Protein AF-A0A815CCL5-F1 (afdb_monomer_lite)

Radius of gyration: 24.84 Å; chains: 1; bounding box: 54×63×56 Å

InterPro domains:
  IPR059466 Domain of unknown function DUF8422 [PF28514] (3-70)

Foldseek 3Di:
DDDPDDPVVVVVVVCLVPDPQWDWDADPDDGDIDIDGPVVVVVVVVVVVVPPPPPPDDPVRVVVVVVVVVCCVVVPPDPPDDPLVPDQLLSVLQVVQVVVWVVLVCQAPDPDPPDDPQSHPDDSCCCLLCHDQSNFDQDPVRDTDGNDDGDPVSSVVSCVVSVPDHPPPPPPPPDPDD

Organism: NCBI:txid392033

Sequence (178 aa):
MIRNISDEEFHAINTLKNNKEIIISRADKGNAIIIMDRKNYMEKIQQILQLKQPKGIKREELVKLIRKAAKLIMNGFSIPVNSIENLAPDGQLFIEMCKRDKKFCELVTARAPGTDFGCYHFWVEELIHERGPWREQVSTHGIRKTRCSYNLTLMRELRDKYGIRHYEISVNQSKISG

Secondary structure (DSSP, 8-state):
---SS-HHHHHHHHHHHH-TTEEEEE-SSSS-EEEEEHHHHHHHHHHHHHS---SSS-HHHHHHHHHHHHHHHHT-PPPSS-TTTTS-HHHHHHHHHHHH-HHHHHHHH---TTS-GGGTS--HHHHHTT-GGGSEEE-TTS-EEESS-S-HHHHHHHHHHTT---------------

Structure (mmCIF, N/CA/C/O backbone):
data_AF-A0A815CCL5-F1
#
_entry.id   AF-A0A815CCL5-F1
#
loop_
_atom_site.group_PDB
_atom_site.id
_atom_site.type_symbol
_atom_site.label_atom_id
_atom_site.label_alt_id
_atom_site.label_comp_id
_atom_site.label_asym_id
_atom_site.label_entity_id
_atom_site.label_seq_id
_atom_site.pdbx_PDB_ins_code
_atom_site.Cartn_x
_atom_site.Cartn_y
_atom_site.Cartn_z
_atom_site.occupancy
_atom_site.B_iso_or_equiv
_atom_site.auth_seq_id
_atom_site.auth_comp_id
_atom_site.auth_asym_id
_atom_site.auth_atom_id
_atom_site.pdbx_PDB_model_num
ATOM 1 N N . MET A 1 1 ? -3.623 40.131 -3.812 1.00 46.38 1 MET A N 1
ATOM 2 C CA . MET A 1 1 ? -3.798 38.850 -3.092 1.00 46.38 1 MET A CA 1
ATOM 3 C C . MET A 1 1 ? -4.484 37.897 -4.059 1.00 46.38 1 MET A C 1
ATOM 5 O O . MET A 1 1 ? -5.607 38.182 -4.451 1.00 46.38 1 MET A O 1
ATOM 9 N N . ILE A 1 2 ? -3.786 36.871 -4.548 1.00 45.12 2 ILE A N 1
ATOM 10 C CA . ILE A 1 2 ? -4.338 35.925 -5.531 1.00 45.12 2 ILE A CA 1
ATOM 11 C C . ILE A 1 2 ? -5.339 35.030 -4.792 1.00 45.12 2 ILE A C 1
ATOM 13 O O . ILE A 1 2 ? -4.964 34.353 -3.835 1.00 45.12 2 ILE A O 1
ATOM 17 N N . ARG A 1 3 ? -6.616 35.077 -5.180 1.00 61.81 3 ARG A N 1
ATOM 18 C CA . ARG A 1 3 ? -7.636 34.155 -4.671 1.00 61.81 3 ARG A CA 1
ATOM 19 C C . ARG A 1 3 ? -7.596 32.904 -5.547 1.00 61.81 3 ARG A C 1
ATOM 21 O O . ARG A 1 3 ? -7.924 32.973 -6.720 1.00 61.81 3 ARG A O 1
ATOM 28 N N . ASN A 1 4 ? -7.175 31.778 -4.973 1.00 77.19 4 ASN A N 1
ATOM 29 C CA . ASN A 1 4 ? -7.143 30.470 -5.648 1.00 77.19 4 ASN A CA 1
ATOM 30 C C . ASN A 1 4 ? -8.517 29.770 -5.666 1.00 77.19 4 ASN A C 1
ATOM 32 O O . ASN A 1 4 ? -8.582 28.563 -5.868 1.00 77.19 4 ASN A O 1
ATOM 36 N N . ILE A 1 5 ? -9.590 30.507 -5.380 1.00 84.81 5 ILE A N 1
ATOM 37 C CA . ILE A 1 5 ? -10.969 30.022 -5.336 1.00 84.81 5 ILE A CA 1
ATOM 38 C C . ILE A 1 5 ? -11.860 31.071 -5.991 1.00 84.81 5 ILE A C 1
ATOM 40 O O . ILE A 1 5 ? -11.618 32.274 -5.833 1.00 84.81 5 ILE A O 1
ATOM 44 N N . SER A 1 6 ? -12.861 30.609 -6.729 1.00 89.38 6 SER A N 1
ATOM 45 C CA . SER A 1 6 ? -13.890 31.461 -7.321 1.00 89.38 6 SER A CA 1
ATOM 46 C C . SER A 1 6 ? -14.761 32.115 -6.243 1.00 89.38 6 SER A C 1
ATOM 48 O O . SER A 1 6 ? -14.794 31.679 -5.087 1.00 89.38 6 SER A O 1
ATOM 50 N N . ASP A 1 7 ? -15.492 33.167 -6.611 1.00 87.38 7 ASP A N 1
ATOM 51 C CA . ASP A 1 7 ? -16.410 33.839 -5.685 1.00 87.38 7 ASP A CA 1
ATOM 52 C C . ASP A 1 7 ? -17.574 32.924 -5.262 1.00 87.38 7 ASP A C 1
ATOM 54 O O . ASP A 1 7 ? -18.016 32.980 -4.114 1.00 87.38 7 ASP A O 1
ATOM 58 N N . GLU A 1 8 ? -18.014 32.023 -6.146 1.00 90.62 8 GLU A N 1
ATOM 59 C CA . GLU A 1 8 ? -19.019 30.996 -5.844 1.00 90.62 8 GLU A CA 1
ATOM 60 C C . GLU A 1 8 ? -18.508 29.999 -4.799 1.00 90.62 8 GLU A C 1
ATOM 62 O O . GLU A 1 8 ? -19.184 29.742 -3.802 1.00 90.62 8 GLU A O 1
ATOM 67 N N . GLU A 1 9 ? -17.285 29.486 -4.966 1.00 88.12 9 GLU A N 1
ATOM 68 C CA . GLU A 1 9 ? -16.652 28.597 -3.986 1.00 88.12 9 GLU A CA 1
ATOM 69 C C . GLU A 1 9 ? -16.408 29.311 -2.656 1.00 88.12 9 GLU A C 1
ATOM 71 O O . GLU A 1 9 ? -16.640 28.741 -1.588 1.00 88.12 9 GLU A O 1
ATOM 76 N N . PHE A 1 10 ? -15.977 30.574 -2.697 1.00 88.06 10 PHE A N 1
ATOM 77 C CA . PHE A 1 10 ? -15.808 31.384 -1.496 1.00 88.06 10 PHE A CA 1
ATOM 78 C C . PHE A 1 10 ? -17.135 31.556 -0.754 1.00 88.06 10 PHE A C 1
ATOM 80 O O . PHE A 1 10 ? -17.188 31.355 0.465 1.00 88.06 10 PHE A O 1
ATOM 87 N N . HIS A 1 11 ? -18.212 31.871 -1.476 1.00 91.75 11 HIS A N 1
ATOM 88 C CA . HIS A 1 11 ? -19.540 31.984 -0.892 1.00 91.75 11 HIS A CA 1
ATOM 89 C C . HIS A 1 11 ? -20.007 30.642 -0.322 1.00 91.75 11 HIS A C 1
ATOM 91 O O . HIS A 1 11 ? -20.473 30.608 0.819 1.00 91.75 11 HIS A O 1
ATOM 97 N N . ALA A 1 12 ? -19.838 29.538 -1.050 1.00 89.25 12 ALA A N 1
ATOM 98 C CA . ALA A 1 12 ? -20.213 28.203 -0.590 1.00 89.25 12 ALA A CA 1
ATOM 99 C C . ALA A 1 12 ? -19.456 27.804 0.688 1.00 89.25 12 ALA A C 1
ATOM 101 O O . ALA A 1 12 ? -20.069 27.363 1.662 1.00 89.25 12 ALA A O 1
ATOM 102 N N . ILE A 1 13 ? -18.139 28.034 0.736 1.00 88.50 13 ILE A N 1
ATOM 103 C CA . ILE A 1 13 ? -17.313 27.789 1.927 1.00 88.50 13 ILE A CA 1
ATOM 104 C C . ILE A 1 13 ? -17.777 28.664 3.090 1.00 88.50 13 ILE A C 1
ATOM 106 O O . ILE A 1 13 ? -17.852 28.184 4.222 1.00 88.50 13 ILE A O 1
ATOM 110 N N . ASN A 1 14 ? -18.084 29.937 2.840 1.00 89.69 14 ASN A N 1
ATOM 111 C CA . ASN A 1 14 ? -18.552 30.838 3.886 1.00 89.69 1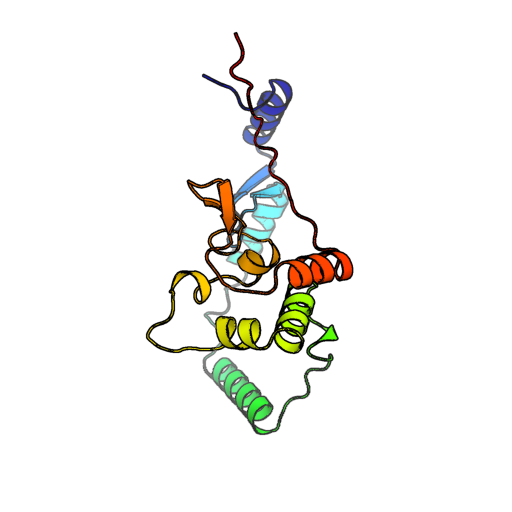4 ASN A CA 1
ATOM 112 C C . ASN A 1 14 ? -19.927 30.407 4.422 1.00 89.69 14 ASN A C 1
ATOM 114 O O . ASN A 1 14 ? -20.139 30.398 5.632 1.00 89.69 14 ASN A O 1
ATOM 118 N N . THR A 1 15 ? -20.837 29.969 3.552 1.00 93.12 15 THR A N 1
ATOM 119 C CA . THR A 1 15 ? -22.135 29.405 3.946 1.00 93.12 15 THR A CA 1
ATOM 120 C C . THR A 1 15 ? -21.951 28.147 4.793 1.00 93.12 15 THR A C 1
ATOM 122 O O . THR A 1 15 ? -22.547 28.038 5.862 1.00 93.12 15 THR A O 1
ATOM 125 N N . LEU A 1 16 ? -21.075 27.227 4.375 1.00 90.19 16 LEU A N 1
ATOM 126 C CA . LEU A 1 16 ? -20.777 26.002 5.122 1.00 90.19 16 LEU A CA 1
ATOM 127 C C . LEU A 1 16 ? -20.146 26.294 6.488 1.00 90.19 16 LEU A C 1
ATOM 129 O O . LEU A 1 16 ? -20.570 25.726 7.489 1.00 90.19 16 LEU A O 1
ATOM 133 N N . LYS A 1 17 ? -19.172 27.209 6.559 1.00 87.25 17 LYS A N 1
ATOM 134 C CA . LYS A 1 17 ? -18.522 27.603 7.823 1.00 87.25 17 LYS A CA 1
ATOM 135 C C . LYS A 1 17 ? -19.488 28.245 8.817 1.00 87.25 17 LYS A C 1
ATOM 137 O O . LYS A 1 17 ? -19.296 28.096 10.020 1.00 87.25 17 LYS A O 1
ATOM 142 N N . ASN A 1 18 ? -20.495 28.960 8.320 1.00 91.31 18 ASN A N 1
ATOM 143 C CA . ASN A 1 18 ? -21.486 29.639 9.153 1.00 91.31 18 ASN A CA 1
ATOM 144 C C . ASN A 1 18 ? -22.717 28.771 9.461 1.00 91.31 18 ASN A C 1
ATOM 146 O O . ASN A 1 18 ? -23.531 29.150 10.307 1.00 91.31 18 ASN A O 1
ATOM 150 N N . ASN A 1 19 ? -22.858 27.606 8.822 1.00 94.62 19 ASN A N 1
ATOM 151 C CA . ASN A 1 19 ? -23.941 26.677 9.110 1.00 94.62 19 ASN A CA 1
ATOM 152 C C . ASN A 1 19 ? -23.692 25.965 10.450 1.00 94.62 19 ASN A C 1
ATOM 154 O O . ASN A 1 19 ? -22.794 25.137 10.587 1.00 94.62 19 ASN A O 1
ATOM 158 N N . LYS A 1 20 ? -24.523 26.283 11.447 1.00 92.56 20 LYS A N 1
ATOM 159 C CA . LYS A 1 20 ? -24.434 25.720 12.799 1.00 92.56 20 LYS A CA 1
ATOM 160 C C . LYS A 1 20 ? -24.987 24.298 12.902 1.00 92.56 20 LYS A C 1
ATOM 162 O O . LYS A 1 20 ? -24.710 23.655 13.908 1.00 92.56 20 LYS A O 1
ATOM 167 N N . GLU A 1 21 ? -25.713 23.801 11.908 1.00 95.94 21 GLU A N 1
ATOM 168 C CA . GLU A 1 21 ? -26.275 22.443 11.916 1.00 95.94 21 GLU A CA 1
ATOM 169 C C . GLU A 1 21 ? -25.265 21.383 11.470 1.00 95.94 21 GLU A C 1
ATOM 171 O O . GLU A 1 21 ? -25.533 20.192 11.579 1.00 95.94 21 GLU A O 1
ATOM 176 N N . ILE A 1 22 ? -24.077 21.788 11.013 1.00 94.50 22 ILE A N 1
ATOM 177 C CA . ILE A 1 22 ? -23.011 20.872 10.608 1.00 94.50 22 ILE A CA 1
ATOM 178 C C . ILE A 1 22 ? -21.746 21.073 11.444 1.00 94.50 22 ILE A C 1
ATOM 180 O O . ILE A 1 22 ? -21.456 22.154 11.954 1.00 94.50 22 ILE A O 1
ATOM 184 N N . ILE A 1 23 ? -20.974 20.002 11.579 1.00 91.88 23 ILE A N 1
ATOM 185 C CA . ILE A 1 23 ? -19.648 19.980 12.185 1.00 91.88 23 ILE A CA 1
ATOM 186 C C . ILE A 1 23 ? -18.640 19.671 11.087 1.00 91.88 23 ILE A C 1
ATOM 188 O O . ILE A 1 23 ? -18.764 18.669 10.384 1.00 91.88 23 ILE A O 1
ATOM 192 N N . ILE A 1 24 ? -17.631 20.532 10.974 1.00 91.88 24 ILE A N 1
ATOM 193 C CA . ILE A 1 24 ? -16.501 20.368 10.062 1.00 91.88 24 ILE A CA 1
ATOM 194 C C . ILE A 1 24 ? -15.250 20.161 10.916 1.00 91.88 24 ILE A C 1
ATOM 196 O O . ILE A 1 24 ? -14.889 21.031 11.711 1.00 91.88 24 ILE A O 1
ATOM 200 N N . SER A 1 25 ? -14.586 19.015 10.776 1.00 88.31 25 SER A N 1
ATOM 201 C CA . SER A 1 25 ? -13.380 18.685 11.543 1.00 88.31 25 SER A CA 1
ATOM 202 C C . SER A 1 25 ? -12.339 17.949 10.699 1.00 88.31 25 SER A C 1
ATOM 204 O O . SER A 1 25 ? -12.627 17.432 9.620 1.00 88.31 25 SER A O 1
ATOM 206 N N . ARG A 1 26 ? -11.091 17.922 11.177 1.00 90.25 26 ARG A N 1
ATOM 207 C CA . ARG A 1 26 ? -10.030 17.108 10.569 1.00 90.25 26 ARG A CA 1
ATOM 208 C C . ARG A 1 26 ? -10.167 15.655 11.014 1.00 90.25 26 ARG A C 1
ATOM 210 O O . ARG A 1 26 ? -10.457 15.401 12.182 1.00 90.25 26 ARG A O 1
ATOM 217 N N . ALA A 1 27 ? -9.931 14.721 10.096 1.00 86.19 27 ALA A N 1
ATOM 218 C CA . ALA A 1 27 ? -9.835 13.308 10.437 1.00 86.19 27 ALA A CA 1
ATOM 219 C C . ALA A 1 27 ? -8.579 13.025 11.284 1.00 86.19 27 ALA A C 1
ATOM 221 O O . ALA A 1 27 ? -7.548 13.670 11.111 1.00 86.19 27 ALA A O 1
ATOM 222 N N . ASP A 1 28 ? -8.667 12.035 12.176 1.00 77.31 28 ASP A N 1
ATOM 223 C CA . ASP A 1 28 ? -7.542 11.576 13.009 1.00 77.31 28 ASP A CA 1
ATOM 224 C C . ASP A 1 28 ? -6.434 10.897 12.178 1.00 77.31 28 ASP A C 1
ATOM 226 O O . ASP A 1 28 ? -5.253 10.972 12.507 1.00 77.31 28 ASP A O 1
ATOM 230 N N . LYS A 1 29 ? -6.803 10.260 11.057 1.00 79.12 29 LYS A N 1
ATOM 231 C CA . LYS A 1 29 ? -5.877 9.581 10.140 1.00 79.12 29 LYS A CA 1
ATOM 232 C C . LYS A 1 29 ? -6.134 9.997 8.694 1.00 79.12 29 LYS A C 1
ATOM 234 O O . LYS A 1 29 ? -7.274 9.969 8.236 1.00 79.12 29 LYS A O 1
ATOM 239 N N . GLY A 1 30 ? -5.057 10.303 7.969 1.00 81.25 30 GLY A N 1
ATOM 240 C CA . GLY A 1 30 ? -5.093 10.710 6.560 1.00 81.25 30 GLY A CA 1
ATOM 241 C C . GLY A 1 30 ? -5.355 12.206 6.344 1.00 81.25 30 GLY A C 1
ATOM 242 O O . GLY A 1 30 ? -5.630 12.952 7.279 1.00 81.25 30 GLY A O 1
ATOM 243 N N . ASN A 1 31 ? -5.254 12.654 5.088 1.00 85.69 31 ASN A N 1
ATOM 244 C CA . ASN A 1 31 ? -5.506 14.045 4.694 1.00 85.69 31 ASN A CA 1
ATOM 245 C C . ASN A 1 31 ? -6.966 14.229 4.245 1.00 85.69 31 ASN A C 1
ATOM 247 O O . ASN A 1 31 ? -7.239 14.435 3.064 1.00 85.69 31 ASN A O 1
ATOM 251 N N . ALA A 1 32 ? -7.904 14.077 5.182 1.00 87.75 32 ALA A N 1
ATOM 252 C CA . ALA A 1 32 ? -9.340 14.168 4.924 1.00 87.75 32 ALA A CA 1
ATOM 253 C C . ALA A 1 32 ? -10.035 15.143 5.887 1.00 87.75 32 ALA A C 1
ATOM 255 O O . ALA A 1 32 ? -9.625 15.318 7.040 1.00 87.75 32 ALA A O 1
ATOM 256 N N . ILE A 1 33 ? -11.119 15.755 5.405 1.00 89.38 33 ILE A N 1
ATOM 257 C CA . ILE A 1 33 ? -12.017 16.609 6.189 1.00 89.38 33 ILE A CA 1
ATOM 258 C C . ILE A 1 33 ? -13.329 15.854 6.378 1.00 89.38 33 ILE A C 1
ATOM 260 O O . ILE A 1 33 ? -13.887 15.315 5.424 1.00 89.38 33 ILE A O 1
ATOM 264 N N . ILE A 1 34 ? -13.815 15.820 7.613 1.00 87.25 34 ILE A N 1
ATOM 265 C CA . ILE A 1 34 ? -15.087 15.207 7.969 1.00 87.25 34 ILE A CA 1
ATOM 266 C C . ILE A 1 34 ? -16.135 16.313 8.059 1.00 87.25 34 ILE A C 1
ATOM 268 O O . ILE A 1 34 ? -15.937 17.300 8.767 1.00 87.25 34 ILE A O 1
ATOM 272 N N . ILE A 1 35 ? -17.252 16.124 7.358 1.00 91.50 35 ILE A N 1
ATOM 273 C CA . ILE A 1 35 ? -18.440 16.975 7.442 1.00 91.50 35 ILE A CA 1
ATOM 274 C C . ILE A 1 35 ? -19.593 16.090 7.906 1.00 91.50 35 ILE A C 1
ATOM 276 O O . ILE A 1 35 ? -19.888 15.075 7.277 1.00 91.50 35 ILE A O 1
ATOM 280 N N . MET A 1 36 ? -20.215 16.443 9.026 1.00 91.44 36 MET A N 1
ATOM 281 C CA . MET A 1 36 ? -21.314 15.676 9.617 1.00 91.44 36 MET A CA 1
ATOM 282 C C . MET A 1 36 ? -22.409 16.602 10.117 1.00 91.44 36 MET A C 1
ATOM 284 O O . MET A 1 36 ? -22.140 17.732 10.510 1.00 91.44 36 MET A O 1
ATOM 288 N N . ASP A 1 37 ? -23.631 16.088 10.171 1.00 95.31 37 ASP A N 1
ATOM 289 C CA . ASP A 1 37 ? -24.719 16.718 10.907 1.00 95.31 37 ASP A CA 1
ATOM 290 C C . ASP A 1 37 ? -24.370 16.827 12.406 1.00 95.31 37 ASP A C 1
ATOM 292 O O . ASP A 1 37 ? -23.829 15.893 13.016 1.00 95.31 37 ASP A O 1
ATOM 296 N N . ARG A 1 38 ? -24.656 17.988 13.001 1.00 94.31 38 ARG A N 1
ATOM 297 C CA . ARG A 1 38 ? -24.324 18.292 14.394 1.00 94.31 38 ARG A CA 1
ATOM 298 C C . ARG A 1 38 ? -25.093 17.403 15.356 1.00 94.31 38 ARG A C 1
ATOM 300 O O . ARG A 1 38 ? -24.499 16.963 16.340 1.00 94.31 38 ARG A O 1
ATOM 307 N N . LYS A 1 39 ? -26.371 17.126 15.103 1.00 95.25 39 LYS A N 1
ATOM 308 C CA . LYS A 1 39 ? -27.181 16.266 15.970 1.00 95.25 39 LYS A CA 1
ATOM 309 C C . LYS A 1 39 ? -26.596 14.856 15.995 1.00 95.25 39 LYS A C 1
ATOM 311 O O . LYS A 1 39 ? -26.286 14.357 17.075 1.00 95.25 39 LYS A O 1
ATOM 316 N N . ASN A 1 40 ? -26.298 14.290 14.826 1.00 92.69 40 ASN A N 1
ATOM 317 C CA . ASN A 1 40 ? -25.652 12.977 14.715 1.00 92.69 40 ASN A CA 1
ATOM 318 C C . ASN A 1 40 ? -24.279 12.944 15.408 1.00 92.69 40 ASN A C 1
ATOM 320 O O . ASN A 1 40 ? -23.940 11.978 16.098 1.00 92.69 40 ASN A O 1
ATOM 324 N N . TYR A 1 41 ? -23.475 14.000 15.250 1.00 90.81 41 TYR A N 1
ATOM 325 C CA . TYR A 1 41 ? -22.177 14.106 15.919 1.00 90.81 41 TYR A CA 1
ATOM 326 C C . TYR A 1 41 ? -22.314 14.130 17.445 1.00 90.81 41 TYR A C 1
ATOM 328 O O . TYR A 1 41 ? -21.597 13.410 18.144 1.00 90.81 41 TYR A O 1
ATOM 336 N N . MET A 1 42 ? -23.250 14.926 17.965 1.00 90.12 42 MET A N 1
ATOM 337 C CA . MET A 1 42 ? -23.490 15.046 19.401 1.00 90.12 42 MET A CA 1
ATOM 338 C C . MET A 1 42 ? -24.046 13.752 19.998 1.00 90.12 42 MET A C 1
ATOM 340 O O . MET A 1 42 ? -23.577 13.341 21.058 1.00 90.12 42 MET A O 1
ATOM 344 N N . GLU A 1 43 ? -24.964 13.070 19.309 1.00 91.06 43 GLU A N 1
ATOM 345 C CA . GLU A 1 43 ? -25.463 11.749 19.713 1.00 91.06 43 GLU A CA 1
ATOM 346 C C . GLU A 1 43 ? -24.321 10.729 19.796 1.00 91.06 43 GLU A C 1
ATOM 348 O O . GLU A 1 43 ? -24.188 10.015 20.791 1.00 91.06 43 GLU A O 1
ATOM 353 N N . LYS A 1 44 ? -23.429 10.711 18.799 1.00 85.62 44 LYS A N 1
ATOM 354 C CA . LYS A 1 44 ? -22.270 9.811 18.789 1.00 85.62 44 LYS A CA 1
ATOM 355 C C . LYS A 1 44 ? -21.284 10.124 19.915 1.00 85.62 44 LYS A C 1
ATOM 357 O O . LYS A 1 44 ? -20.777 9.202 20.549 1.00 85.62 44 LYS A O 1
ATOM 362 N N . ILE A 1 45 ? -21.029 11.403 20.204 1.00 85.81 45 ILE A N 1
ATOM 363 C CA . ILE A 1 45 ? -20.202 11.795 21.355 1.00 85.81 45 ILE A CA 1
ATOM 364 C C . ILE A 1 45 ? -20.859 11.368 22.664 1.00 85.81 45 ILE A C 1
ATOM 366 O O . ILE A 1 45 ? -20.177 10.806 23.515 1.00 85.81 45 ILE A O 1
ATOM 370 N N . GLN A 1 46 ? -22.162 11.587 22.833 1.00 84.62 46 GLN A N 1
ATOM 371 C CA . GLN A 1 46 ? -22.872 11.157 24.036 1.00 84.62 46 GLN A CA 1
ATOM 372 C C . GLN A 1 46 ? -22.798 9.642 24.214 1.00 84.62 46 GLN A C 1
ATOM 374 O O . GLN A 1 46 ? -22.497 9.190 25.315 1.00 84.62 46 GLN A O 1
ATOM 379 N N . GLN A 1 47 ? -22.964 8.866 23.142 1.00 81.44 47 GLN A N 1
ATOM 380 C CA . GLN A 1 47 ? -22.747 7.421 23.175 1.00 81.44 47 GLN A CA 1
ATOM 381 C C . GLN A 1 47 ? -21.316 7.084 23.608 1.00 81.44 47 GLN A C 1
ATOM 383 O O . GLN A 1 47 ? -21.143 6.264 24.498 1.00 81.44 47 GLN A O 1
ATOM 388 N N . ILE A 1 48 ? -20.289 7.741 23.059 1.00 79.50 48 ILE A N 1
ATOM 389 C CA . ILE A 1 48 ? -18.881 7.505 23.436 1.00 79.50 48 ILE A CA 1
ATOM 390 C C . ILE A 1 48 ? -18.593 7.897 24.893 1.00 79.50 48 ILE A C 1
ATOM 392 O O . ILE A 1 48 ? -17.784 7.243 25.544 1.00 79.50 48 ILE A O 1
ATOM 396 N N . LEU A 1 49 ? -19.219 8.959 25.404 1.00 79.25 49 LEU A N 1
ATOM 397 C CA . LEU A 1 49 ? -19.040 9.424 26.783 1.00 79.25 49 LEU A CA 1
ATOM 398 C C . LEU A 1 49 ? -19.812 8.559 27.793 1.00 79.25 49 LEU A C 1
ATOM 400 O O . LEU A 1 49 ? -19.342 8.362 28.913 1.00 79.25 49 LEU A O 1
ATOM 404 N N . GLN A 1 50 ? -20.990 8.049 27.416 1.00 74.38 50 GLN A N 1
ATOM 405 C CA . GLN A 1 50 ? -21.834 7.184 28.253 1.00 74.38 50 GLN A CA 1
ATOM 406 C C . GLN A 1 50 ? -21.379 5.726 28.238 1.00 74.38 50 GLN A C 1
ATOM 408 O O . GLN A 1 50 ? -21.440 5.044 29.266 1.00 74.38 50 GLN A O 1
ATOM 413 N N . LEU A 1 51 ? -20.884 5.245 27.095 1.00 59.66 51 LEU A N 1
ATOM 414 C CA . LEU A 1 51 ? -20.069 4.047 27.042 1.00 59.66 51 LEU A CA 1
ATOM 415 C C . LEU A 1 51 ? -18.836 4.366 27.877 1.00 59.66 51 LEU A C 1
ATOM 417 O O . LEU A 1 51 ? -17.916 5.020 27.402 1.00 59.66 51 LEU A O 1
ATOM 421 N N . LYS A 1 52 ? -18.815 3.924 29.141 1.00 55.94 52 LYS A N 1
ATOM 422 C CA . LYS A 1 52 ? -17.570 3.785 29.899 1.00 55.94 52 LYS A CA 1
ATOM 423 C C . LYS A 1 52 ? -16.608 3.099 28.944 1.00 55.94 52 LYS A C 1
ATOM 425 O O . LYS A 1 52 ? -16.771 1.898 28.720 1.00 55.94 52 LYS A O 1
ATOM 430 N N . GLN A 1 53 ? -15.687 3.850 28.331 1.00 51.69 53 GLN A N 1
ATOM 431 C CA . GLN A 1 53 ? -14.703 3.245 27.452 1.00 51.69 53 GLN A CA 1
ATOM 432 C C . GLN A 1 53 ? -14.125 2.086 28.258 1.00 51.69 53 GLN A C 1
ATOM 434 O O . GLN A 1 53 ? -13.751 2.315 29.420 1.00 51.69 53 GLN A O 1
ATOM 439 N N . PRO A 1 54 ? -14.153 0.840 27.749 1.00 57.16 54 PRO A N 1
ATOM 440 C CA . PRO A 1 54 ? -13.506 -0.245 28.460 1.00 57.16 54 PRO A CA 1
ATOM 441 C C . PRO A 1 54 ? -12.092 0.253 28.750 1.00 57.16 54 PRO A C 1
ATOM 443 O O . PRO A 1 54 ? -11.390 0.677 27.833 1.00 57.16 54 PRO A O 1
ATOM 446 N N . LYS A 1 55 ? -11.759 0.370 30.044 1.00 60.47 55 LYS A N 1
ATOM 447 C CA . LYS A 1 55 ? -10.482 0.900 30.528 1.00 60.47 55 LYS A CA 1
ATOM 448 C C . LYS A 1 55 ? -9.381 -0.002 29.981 1.00 60.47 55 LYS A C 1
ATOM 450 O O . LYS A 1 55 ? -9.018 -0.979 30.627 1.00 60.47 55 LYS A O 1
ATOM 455 N N . GLY A 1 56 ? -8.916 0.290 28.771 1.00 60.44 56 GLY A N 1
ATOM 456 C CA . GLY A 1 56 ? -8.094 -0.624 27.994 1.00 60.44 56 GLY A CA 1
ATOM 457 C C . GLY A 1 56 ? -8.730 -2.005 27.783 1.00 60.44 56 GLY A C 1
ATOM 458 O O . GLY A 1 56 ? -9.803 -2.347 28.287 1.00 60.44 56 GLY A O 1
ATOM 459 N N . ILE A 1 57 ? -8.020 -2.837 27.029 1.00 69.25 57 ILE A N 1
ATOM 460 C CA . ILE A 1 57 ? -8.247 -4.281 27.051 1.00 69.25 57 ILE A CA 1
ATOM 461 C C . ILE A 1 57 ? -7.835 -4.773 28.444 1.00 69.25 57 ILE A C 1
ATOM 463 O O . ILE A 1 57 ? -6.732 -4.469 28.906 1.00 69.25 57 ILE A O 1
ATOM 467 N N . LYS A 1 58 ? -8.702 -5.537 29.120 1.00 81.75 58 LYS A N 1
ATOM 468 C CA . LYS A 1 58 ? -8.363 -6.155 30.412 1.00 81.75 58 LYS A CA 1
ATOM 469 C C . LYS A 1 58 ? -7.105 -7.006 30.244 1.00 81.75 58 LYS A C 1
ATOM 471 O O . LYS A 1 58 ? -6.993 -7.744 29.265 1.00 81.75 58 LYS A O 1
ATOM 476 N N . ARG A 1 59 ? -6.159 -6.928 31.184 1.00 80.25 59 ARG A N 1
ATOM 477 C CA . ARG A 1 59 ? -4.859 -7.620 31.088 1.00 80.25 59 ARG A CA 1
ATOM 478 C C . ARG A 1 59 ? -5.028 -9.100 30.737 1.00 80.25 59 ARG A C 1
ATOM 480 O O . ARG A 1 59 ? -4.298 -9.619 29.899 1.00 80.25 59 ARG A O 1
ATOM 487 N N . GLU A 1 60 ? -6.010 -9.767 31.331 1.00 88.25 60 GLU A N 1
ATOM 488 C CA . GLU A 1 60 ? -6.294 -11.185 31.103 1.00 88.25 60 GLU A CA 1
ATOM 489 C C . GLU A 1 60 ? -6.747 -11.457 29.662 1.00 88.25 60 GLU A C 1
ATOM 491 O O . GLU A 1 60 ? -6.361 -12.461 29.063 1.00 88.25 60 GLU A O 1
ATOM 496 N N . GLU A 1 61 ? -7.546 -10.557 29.092 1.00 87.25 61 GLU A N 1
ATOM 497 C CA . GLU A 1 61 ? -8.037 -10.636 27.718 1.00 87.25 61 GLU A CA 1
ATOM 498 C C . GLU A 1 61 ? -6.914 -10.360 26.713 1.00 87.25 61 GLU A C 1
ATOM 500 O O . GLU A 1 61 ? -6.744 -11.120 25.759 1.00 87.25 61 GLU A O 1
ATOM 505 N N . LEU A 1 62 ? -6.056 -9.373 26.992 1.00 84.56 62 LEU A N 1
ATOM 506 C CA . LEU A 1 62 ? -4.860 -9.094 26.194 1.00 84.56 62 LEU A CA 1
ATOM 507 C C . LEU A 1 62 ? -3.911 -10.298 26.175 1.00 84.56 62 LEU A C 1
ATOM 509 O O . LEU A 1 62 ? -3.465 -10.726 25.113 1.00 84.56 62 LEU A O 1
ATOM 513 N N . VAL A 1 63 ? -3.639 -10.891 27.341 1.00 91.50 63 VAL A N 1
ATOM 514 C CA . VAL A 1 63 ? -2.780 -12.080 27.455 1.00 91.50 63 VAL A CA 1
ATOM 515 C C . VAL A 1 63 ? -3.382 -13.270 26.700 1.00 91.50 63 VAL A C 1
ATOM 517 O O . VAL A 1 63 ? -2.647 -14.003 26.035 1.00 91.50 63 VAL A O 1
ATOM 520 N N . LYS A 1 64 ? -4.708 -13.466 26.752 1.00 94.62 64 LYS A N 1
ATOM 521 C CA . LYS A 1 64 ? -5.394 -14.501 25.956 1.00 94.62 64 LYS A CA 1
ATOM 522 C C . LYS A 1 64 ? -5.229 -14.262 24.455 1.00 94.62 64 LYS A C 1
ATOM 524 O O . LYS A 1 64 ? -4.912 -15.209 23.735 1.00 94.62 64 LYS A O 1
ATOM 529 N N . LEU A 1 65 ? -5.400 -13.023 23.990 1.00 91.62 65 LEU A N 1
ATOM 530 C CA . LEU A 1 65 ? -5.232 -12.657 22.581 1.00 91.62 65 LEU A CA 1
ATOM 531 C C . LEU A 1 65 ? -3.788 -12.862 22.109 1.00 91.62 65 LEU A C 1
ATOM 533 O O . LEU A 1 65 ? -3.583 -13.491 21.073 1.00 91.62 65 LEU A O 1
ATOM 537 N N . ILE A 1 66 ? -2.796 -12.431 22.894 1.00 91.88 66 ILE A N 1
ATOM 538 C CA . ILE A 1 66 ? -1.371 -12.631 22.584 1.00 91.88 66 ILE A CA 1
ATOM 539 C C . ILE A 1 66 ? -1.041 -14.124 22.501 1.00 91.88 66 ILE A C 1
ATOM 541 O O . ILE A 1 66 ? -0.413 -14.559 21.540 1.00 91.88 66 ILE A O 1
ATOM 545 N N . ARG A 1 67 ? -1.502 -14.940 23.459 1.00 95.00 67 ARG A N 1
ATOM 546 C CA . ARG A 1 67 ? -1.290 -16.399 23.423 1.00 95.00 67 ARG A CA 1
ATOM 547 C C . ARG A 1 67 ? -1.962 -17.049 22.218 1.00 95.00 67 ARG A C 1
ATOM 549 O O . ARG A 1 67 ? -1.371 -17.931 21.601 1.00 95.00 67 ARG A O 1
ATOM 556 N N . LYS A 1 68 ? -3.177 -16.616 21.868 1.00 92.81 68 LYS A N 1
ATOM 557 C CA . LYS A 1 68 ? -3.885 -17.093 20.674 1.00 92.81 68 LYS A CA 1
ATOM 558 C C . LYS A 1 68 ? -3.105 -16.744 19.405 1.00 92.81 68 LYS A C 1
ATOM 560 O O . LYS A 1 68 ? -2.901 -17.625 18.578 1.00 92.81 68 LYS A O 1
ATOM 565 N N . ALA A 1 69 ? -2.633 -15.505 19.283 1.00 88.62 69 ALA A N 1
ATOM 566 C CA . ALA A 1 69 ? -1.815 -15.060 18.158 1.00 88.62 69 ALA A CA 1
ATOM 567 C C . ALA A 1 69 ? -0.496 -15.843 18.071 1.00 88.62 69 ALA A C 1
ATOM 569 O O . ALA A 1 69 ? -0.178 -16.375 17.014 1.00 88.62 69 ALA A O 1
ATOM 570 N N . ALA A 1 70 ? 0.221 -16.006 19.187 1.00 91.31 70 ALA A N 1
ATOM 571 C CA . ALA A 1 70 ? 1.447 -16.800 19.241 1.00 91.31 70 ALA A CA 1
ATOM 572 C C . ALA A 1 70 ? 1.203 -18.253 18.811 1.00 91.31 70 ALA A C 1
ATOM 574 O O . ALA A 1 70 ? 1.965 -18.792 18.017 1.00 91.31 70 ALA A O 1
ATOM 575 N N . LYS A 1 71 ? 0.109 -18.875 19.271 1.00 93.88 71 LYS A N 1
ATOM 576 C CA . LYS A 1 71 ? -0.257 -20.241 18.874 1.00 93.88 71 LYS A CA 1
ATOM 577 C C . LYS A 1 71 ? -0.583 -20.340 17.382 1.00 93.88 71 LYS A C 1
ATOM 579 O O . LYS A 1 71 ? -0.177 -21.302 16.746 1.00 93.88 71 LYS A O 1
ATOM 584 N N . LEU A 1 72 ? -1.281 -19.351 16.823 1.00 89.12 72 LEU A N 1
ATOM 585 C CA . LEU A 1 72 ? -1.554 -19.277 15.384 1.00 89.12 72 LEU A CA 1
ATOM 586 C C . LEU A 1 72 ? -0.264 -19.135 14.567 1.00 89.12 72 LEU A C 1
ATOM 588 O O . LEU A 1 72 ? -0.114 -19.815 13.561 1.00 89.12 72 LEU A O 1
ATOM 592 N N . ILE A 1 73 ? 0.675 -18.300 15.016 1.00 85.44 73 ILE A N 1
ATOM 593 C CA . ILE A 1 73 ? 1.981 -18.132 14.363 1.00 85.44 73 ILE A CA 1
ATOM 594 C C . ILE A 1 73 ? 2.781 -19.439 14.423 1.00 85.44 73 ILE A C 1
ATOM 596 O O . ILE A 1 73 ? 3.235 -19.920 13.390 1.00 85.44 73 ILE A O 1
ATOM 600 N N . MET A 1 74 ? 2.910 -20.037 15.611 1.00 87.00 74 MET A N 1
ATOM 601 C CA . MET A 1 74 ? 3.694 -21.260 15.827 1.00 87.00 74 MET A CA 1
A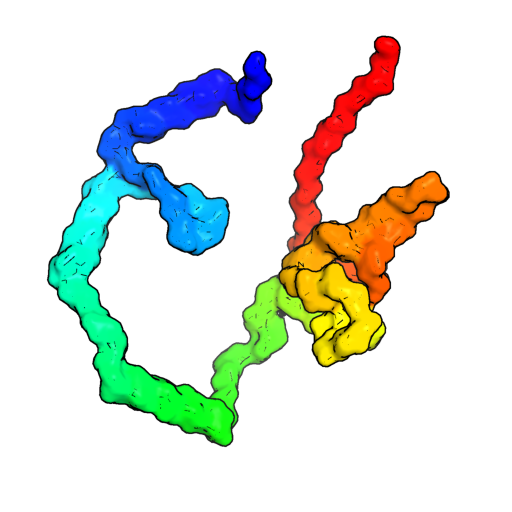TOM 602 C C . MET A 1 74 ? 3.133 -22.469 15.077 1.00 87.00 74 MET A C 1
ATOM 604 O O . MET A 1 74 ? 3.897 -23.290 14.583 1.00 87.00 74 MET A O 1
ATOM 608 N N . ASN A 1 75 ? 1.808 -22.580 14.983 1.00 91.25 75 ASN A N 1
ATOM 609 C CA . ASN A 1 75 ? 1.161 -23.697 14.299 1.00 91.25 75 ASN A CA 1
ATOM 610 C C . ASN A 1 75 ? 1.063 -23.498 12.780 1.00 91.25 75 ASN A C 1
ATOM 612 O O . ASN A 1 75 ? 0.614 -24.409 12.091 1.00 91.25 75 ASN A O 1
ATOM 616 N N . GLY A 1 76 ? 1.444 -22.322 12.272 1.00 79.50 76 GLY A N 1
ATOM 617 C CA . GLY A 1 76 ? 1.125 -21.894 10.918 1.00 79.50 76 GLY A CA 1
ATOM 618 C C . GLY A 1 76 ? -0.371 -21.610 10.789 1.00 79.50 76 GLY A C 1
ATOM 619 O O . GLY A 1 76 ? -1.209 -22.507 10.846 1.00 79.50 76 GLY A O 1
ATOM 620 N N . PHE A 1 77 ? -0.736 -20.346 10.607 1.00 78.94 77 PHE A N 1
ATOM 621 C CA . PHE A 1 77 ? -2.101 -19.991 10.241 1.00 78.94 77 PHE A CA 1
ATOM 622 C C . PHE A 1 77 ? -2.171 -19.838 8.725 1.00 78.94 77 PHE A C 1
ATOM 624 O O . PHE A 1 77 ? -1.333 -19.168 8.124 1.00 78.94 77 PHE A O 1
ATOM 631 N N . SER A 1 78 ? -3.174 -20.450 8.095 1.00 72.69 78 SER A N 1
ATOM 632 C CA . SER A 1 78 ? -3.460 -20.154 6.696 1.00 72.69 78 SER A CA 1
ATOM 633 C C . SER A 1 78 ? -4.163 -18.806 6.636 1.00 72.69 78 SER A C 1
ATOM 635 O O . SER A 1 78 ? -5.245 -18.638 7.209 1.00 72.69 78 SER A O 1
ATOM 637 N N . ILE A 1 79 ? -3.574 -17.844 5.933 1.00 72.62 79 ILE A N 1
ATOM 638 C CA . ILE A 1 79 ? -4.326 -16.663 5.521 1.00 72.62 79 ILE A CA 1
ATOM 639 C C . ILE A 1 79 ? -5.432 -17.179 4.586 1.00 72.62 79 ILE A C 1
ATOM 641 O O . ILE A 1 79 ? -5.117 -17.904 3.643 1.00 72.62 79 ILE A O 1
ATOM 645 N N . PRO A 1 80 ? -6.716 -16.869 4.843 1.00 75.50 80 PRO A N 1
ATOM 646 C CA . PRO A 1 80 ? -7.842 -17.442 4.095 1.00 75.50 80 PRO A CA 1
ATOM 647 C C . PRO A 1 80 ? -7.912 -16.962 2.638 1.00 75.50 80 PRO A C 1
ATOM 649 O O . PRO A 1 80 ? -8.803 -17.355 1.896 1.00 75.50 80 PRO A O 1
ATOM 652 N N . VAL A 1 81 ? -6.985 -16.097 2.242 1.00 75.94 81 VAL A N 1
ATOM 653 C CA . VAL A 1 81 ? -6.848 -15.538 0.907 1.00 75.94 81 VAL A CA 1
ATOM 654 C C . VAL A 1 81 ? -5.403 -15.706 0.463 1.00 75.94 81 VAL A C 1
ATOM 656 O O . VAL A 1 81 ? -4.475 -15.604 1.273 1.00 75.94 81 VAL A O 1
ATOM 659 N N . ASN A 1 82 ? -5.206 -15.963 -0.827 1.00 81.50 82 ASN A N 1
ATOM 660 C CA . ASN A 1 82 ? -3.876 -15.998 -1.409 1.00 81.50 82 ASN A CA 1
ATOM 661 C C . ASN A 1 82 ? -3.199 -14.636 -1.183 1.00 81.50 82 ASN A C 1
ATOM 663 O O . ASN A 1 82 ? -3.763 -13.582 -1.484 1.00 81.50 82 ASN A O 1
ATOM 667 N N . SER A 1 83 ? -1.991 -14.658 -0.620 1.00 75.19 83 SER A N 1
ATOM 668 C CA . SER A 1 83 ? -1.284 -13.449 -0.196 1.00 75.19 83 SER A CA 1
ATOM 669 C C . SER A 1 83 ? -0.921 -12.517 -1.348 1.00 75.19 83 SER A C 1
ATOM 671 O O . SER A 1 83 ? -0.708 -11.337 -1.098 1.00 75.19 83 SER A O 1
ATOM 673 N N . ILE A 1 84 ? -0.863 -13.019 -2.585 1.00 75.00 84 ILE A N 1
ATOM 674 C CA . ILE A 1 84 ? -0.597 -12.222 -3.787 1.00 75.00 84 ILE A CA 1
ATOM 675 C C . ILE A 1 84 ? -1.901 -11.641 -4.343 1.00 75.00 84 ILE A C 1
ATOM 677 O O . ILE A 1 84 ? -1.937 -10.482 -4.745 1.00 75.00 84 ILE A O 1
ATOM 681 N N . GLU A 1 85 ? -2.978 -12.424 -4.334 1.00 78.12 85 GLU A N 1
ATOM 682 C CA . GLU A 1 85 ? -4.277 -12.013 -4.887 1.00 78.12 85 GLU A CA 1
ATOM 683 C C . GLU A 1 85 ? -4.960 -10.942 -4.030 1.00 78.12 85 GLU A C 1
ATOM 685 O O . GLU A 1 85 ? -5.672 -10.094 -4.558 1.00 78.12 85 GLU A O 1
ATOM 690 N N . ASN A 1 86 ? -4.697 -10.928 -2.720 1.00 83.62 86 ASN A N 1
ATOM 691 C CA . ASN A 1 86 ? -5.256 -9.940 -1.794 1.00 83.62 86 ASN A CA 1
ATOM 692 C C . ASN A 1 86 ? -4.453 -8.623 -1.715 1.00 83.62 86 ASN A C 1
ATOM 694 O O . ASN A 1 86 ? -4.713 -7.784 -0.851 1.00 83.62 86 ASN A O 1
ATOM 698 N N . LEU A 1 87 ? -3.440 -8.437 -2.564 1.00 89.19 87 LEU A N 1
ATOM 699 C CA . LEU A 1 87 ? -2.705 -7.174 -2.628 1.00 89.19 87 LEU A CA 1
ATOM 700 C C . LEU A 1 87 ? -3.493 -6.137 -3.429 1.00 89.19 87 LEU A C 1
ATOM 702 O O . LEU A 1 87 ? -4.101 -6.454 -4.448 1.00 89.19 87 LEU A O 1
ATOM 706 N N . ALA A 1 88 ? -3.415 -4.876 -2.999 1.00 90.00 88 ALA A N 1
ATOM 707 C CA . ALA A 1 88 ? -3.808 -3.748 -3.837 1.00 90.00 88 ALA A CA 1
ATOM 708 C C . ALA A 1 88 ? -2.975 -3.730 -5.140 1.00 90.00 88 ALA A C 1
ATOM 710 O O . ALA A 1 88 ? -1.863 -4.270 -5.134 1.00 90.00 88 ALA A O 1
ATOM 711 N N . PRO A 1 89 ? -3.448 -3.081 -6.224 1.00 91.50 89 PRO A N 1
ATOM 712 C CA . PRO A 1 89 ? -2.723 -3.001 -7.499 1.00 91.50 89 PRO A CA 1
ATOM 713 C C . PRO A 1 89 ? -1.252 -2.593 -7.341 1.00 91.50 89 PRO A C 1
ATOM 715 O O . PRO A 1 89 ? -0.366 -3.223 -7.912 1.00 91.50 89 PRO A O 1
ATOM 718 N N . ASP A 1 90 ? -0.984 -1.615 -6.475 1.00 91.62 90 ASP A N 1
ATOM 719 C CA . ASP A 1 90 ? 0.361 -1.168 -6.115 1.00 91.62 90 ASP A CA 1
ATOM 720 C C . ASP A 1 90 ? 1.218 -2.324 -5.548 1.00 91.62 90 ASP A C 1
ATOM 722 O O . ASP A 1 90 ? 2.335 -2.586 -5.997 1.00 91.62 90 ASP A O 1
ATOM 726 N N . GLY A 1 91 ? 0.674 -3.100 -4.610 1.00 91.69 91 GLY A N 1
ATOM 727 C CA . GLY A 1 91 ? 1.361 -4.268 -4.053 1.00 91.69 91 GLY A CA 1
ATOM 728 C C . GLY A 1 91 ? 1.588 -5.379 -5.084 1.00 91.69 91 GLY A C 1
ATOM 729 O O . GLY A 1 91 ? 2.659 -5.989 -5.102 1.00 91.69 91 GLY A O 1
ATOM 730 N N . GLN A 1 92 ? 0.617 -5.622 -5.969 1.00 92.50 92 GLN A N 1
ATOM 731 C CA . GLN A 1 92 ? 0.746 -6.607 -7.049 1.00 92.50 92 GLN A CA 1
ATOM 732 C C . GLN A 1 92 ? 1.865 -6.215 -8.021 1.00 92.50 92 GLN A C 1
ATOM 734 O O . GLN A 1 92 ? 2.730 -7.042 -8.335 1.00 92.50 92 GLN A O 1
ATOM 739 N N . LEU A 1 93 ? 1.907 -4.937 -8.414 1.00 94.38 93 LEU A N 1
ATOM 740 C CA . LEU A 1 93 ? 2.972 -4.383 -9.240 1.00 94.38 93 LEU A CA 1
ATOM 741 C C . LEU A 1 93 ? 4.332 -4.560 -8.575 1.00 94.38 93 LEU A C 1
ATOM 743 O O . LEU A 1 93 ? 5.256 -5.064 -9.209 1.00 94.38 93 LEU A O 1
ATOM 747 N N . PHE A 1 94 ? 4.461 -4.169 -7.305 1.00 93.00 94 PHE A N 1
ATOM 748 C CA . PHE A 1 94 ? 5.728 -4.232 -6.578 1.00 93.00 94 PHE A CA 1
ATOM 749 C C . PHE A 1 94 ? 6.298 -5.655 -6.547 1.00 93.00 94 PHE A C 1
ATOM 751 O O . PHE A 1 94 ? 7.481 -5.869 -6.823 1.00 93.00 94 PHE A O 1
ATOM 758 N N . ILE A 1 95 ? 5.445 -6.645 -6.264 1.00 92.81 95 ILE A N 1
ATOM 759 C CA . ILE A 1 95 ? 5.839 -8.056 -6.244 1.00 92.81 95 ILE A CA 1
ATOM 760 C C . ILE A 1 95 ? 6.257 -8.536 -7.637 1.00 92.81 95 ILE A C 1
ATOM 762 O O . ILE A 1 95 ? 7.265 -9.235 -7.760 1.00 92.81 95 ILE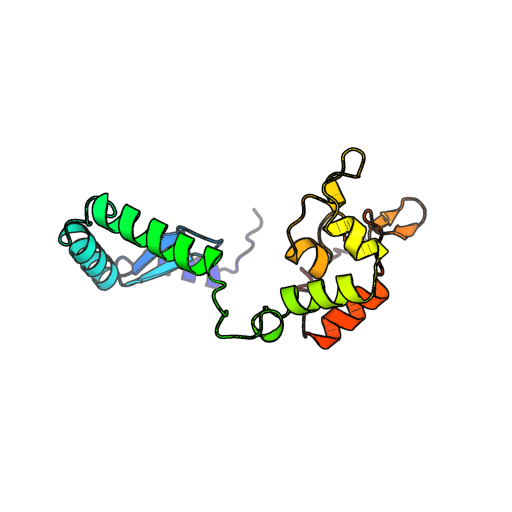 A O 1
ATOM 766 N N . GLU A 1 96 ? 5.522 -8.180 -8.692 1.00 95.06 96 GLU A N 1
ATOM 767 C CA . GLU A 1 96 ? 5.892 -8.563 -10.060 1.00 95.06 96 GLU A CA 1
ATOM 768 C C . GLU A 1 96 ? 7.191 -7.891 -10.519 1.00 95.06 96 GLU A C 1
ATOM 770 O O . GLU A 1 96 ? 8.033 -8.541 -11.143 1.00 95.06 96 GLU A O 1
ATOM 775 N N . MET A 1 97 ? 7.397 -6.634 -10.134 1.00 94.25 97 MET A N 1
ATOM 776 C CA . MET A 1 97 ? 8.625 -5.889 -10.380 1.00 94.25 97 MET A CA 1
ATOM 777 C C . MET A 1 97 ? 9.826 -6.580 -9.715 1.00 94.25 97 MET A C 1
ATOM 779 O O . MET A 1 97 ? 10.816 -6.854 -10.388 1.00 94.25 97 MET A O 1
ATOM 783 N N . CYS A 1 98 ? 9.709 -6.974 -8.439 1.00 93.06 98 CYS A N 1
ATOM 784 C CA . CYS A 1 98 ? 10.739 -7.739 -7.712 1.00 93.06 98 CYS A CA 1
ATOM 785 C C . CYS A 1 98 ? 11.040 -9.088 -8.390 1.00 93.06 98 CYS A C 1
ATOM 787 O O . CYS A 1 98 ? 12.192 -9.504 -8.492 1.00 93.06 98 CYS A O 1
ATOM 789 N N . LYS A 1 99 ? 10.005 -9.778 -8.891 1.00 94.31 99 LYS A N 1
ATOM 790 C CA . LYS A 1 99 ? 10.158 -11.069 -9.585 1.00 94.31 99 LYS A CA 1
ATOM 791 C C . LYS A 1 99 ? 10.880 -10.937 -10.929 1.00 94.31 99 LYS A C 1
ATOM 793 O O . LYS A 1 99 ? 11.624 -11.843 -11.302 1.00 94.31 99 LYS A O 1
ATOM 798 N N . ARG A 1 100 ? 10.632 -9.851 -11.670 1.00 95.75 100 ARG A N 1
ATOM 799 C CA . ARG A 1 100 ? 11.143 -9.649 -13.039 1.00 95.75 100 ARG A CA 1
ATOM 800 C C . ARG A 1 100 ? 12.461 -8.870 -13.093 1.00 95.75 100 ARG A C 1
ATOM 802 O O . ARG A 1 100 ? 13.230 -9.074 -14.028 1.00 95.75 100 ARG A O 1
ATOM 809 N N . ASP A 1 101 ? 12.748 -8.027 -12.106 1.00 93.62 101 ASP A N 1
ATOM 810 C CA . ASP A 1 101 ? 13.987 -7.253 -11.999 1.00 93.62 101 ASP A CA 1
ATOM 811 C C . ASP A 1 101 ? 14.695 -7.570 -10.673 1.00 93.62 101 ASP A C 1
ATOM 813 O O . ASP A 1 101 ? 14.381 -7.026 -9.614 1.00 93.6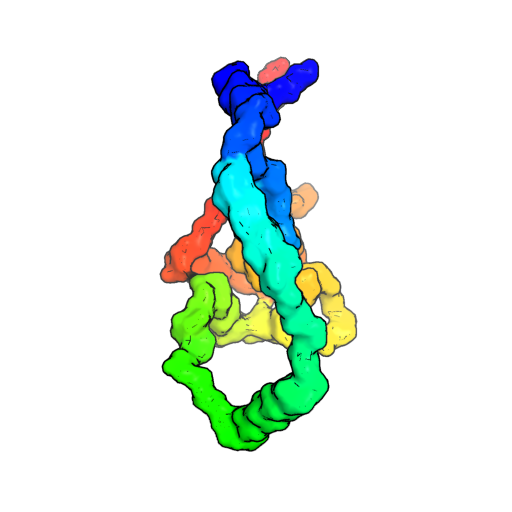2 101 ASP A O 1
ATOM 817 N N . LYS A 1 102 ? 15.684 -8.472 -10.738 1.00 90.81 102 LYS A N 1
ATOM 818 C CA . LYS A 1 102 ? 16.464 -8.898 -9.565 1.00 90.81 102 LYS A CA 1
ATOM 819 C C . LYS A 1 102 ? 17.240 -7.745 -8.928 1.00 90.81 102 LYS A C 1
ATOM 821 O O . LYS A 1 102 ? 17.310 -7.686 -7.707 1.00 90.81 102 LYS A O 1
ATOM 826 N N . LYS A 1 103 ? 17.776 -6.818 -9.734 1.00 87.19 103 LYS A N 1
ATOM 827 C CA . LYS A 1 103 ? 18.530 -5.659 -9.225 1.00 87.19 103 LYS A CA 1
ATOM 828 C C . LYS A 1 103 ? 17.611 -4.721 -8.460 1.00 87.19 103 LYS A C 1
ATOM 830 O O . LYS A 1 103 ? 17.973 -4.246 -7.389 1.00 87.19 103 LYS A O 1
ATOM 835 N N . PHE A 1 104 ? 16.414 -4.489 -8.992 1.00 89.06 104 PHE A N 1
ATOM 836 C CA . PHE A 1 104 ? 15.371 -3.777 -8.267 1.00 89.06 104 PHE A CA 1
ATOM 837 C C . PHE A 1 104 ? 15.002 -4.506 -6.968 1.00 89.06 104 PHE A C 1
ATOM 839 O O . PHE A 1 104 ? 14.926 -3.875 -5.920 1.00 89.06 104 PHE A O 1
ATOM 846 N N . CYS A 1 105 ? 14.820 -5.827 -7.011 1.00 89.44 105 CYS A N 1
ATOM 847 C CA . CYS A 1 105 ? 14.447 -6.602 -5.832 1.00 89.44 105 CYS A CA 1
ATOM 848 C C . CYS A 1 105 ? 15.505 -6.501 -4.724 1.00 89.44 105 CYS A C 1
ATOM 850 O O . CYS A 1 105 ? 15.170 -6.259 -3.566 1.00 89.44 105 CYS A O 1
ATOM 852 N N . GLU A 1 106 ? 16.784 -6.595 -5.081 1.00 86.12 106 GLU A N 1
ATOM 853 C CA . GLU A 1 106 ? 17.907 -6.370 -4.166 1.00 86.12 106 GLU A CA 1
ATOM 854 C C . GLU A 1 106 ? 17.908 -4.936 -3.618 1.00 86.12 106 GLU A C 1
ATOM 856 O O . GLU A 1 106 ? 17.997 -4.753 -2.406 1.00 86.12 106 GLU A O 1
ATOM 861 N N . LEU A 1 107 ? 17.716 -3.928 -4.479 1.00 82.88 107 LEU A N 1
ATOM 862 C CA . LEU A 1 107 ? 17.641 -2.512 -4.096 1.00 82.88 107 LEU A CA 1
ATOM 863 C C . LEU A 1 107 ? 16.560 -2.250 -3.038 1.00 82.88 107 LEU A C 1
ATOM 865 O O . LEU A 1 107 ? 16.788 -1.483 -2.112 1.00 82.88 107 LEU A O 1
ATOM 869 N N . VAL A 1 108 ? 15.385 -2.868 -3.156 1.00 83.06 108 VAL A N 1
ATOM 870 C CA . VAL A 1 108 ? 14.246 -2.569 -2.268 1.00 83.06 108 VAL A CA 1
ATOM 871 C C . VAL A 1 108 ? 14.132 -3.488 -1.055 1.00 83.06 108 VAL A C 1
ATOM 873 O O . VAL A 1 108 ? 13.364 -3.197 -0.138 1.00 83.06 108 VAL A O 1
ATOM 876 N N . THR A 1 109 ? 14.870 -4.600 -1.030 1.00 81.31 109 THR A N 1
ATOM 877 C CA . THR A 1 109 ? 14.822 -5.572 0.077 1.00 81.31 109 THR A CA 1
ATOM 878 C C . THR A 1 109 ? 16.100 -5.608 0.911 1.00 81.31 109 THR A C 1
ATOM 880 O O . THR A 1 109 ? 16.046 -6.013 2.078 1.00 81.31 109 THR A O 1
ATOM 883 N N . ALA A 1 110 ? 17.243 -5.171 0.374 1.00 72.75 110 ALA A N 1
ATOM 884 C CA . ALA A 1 1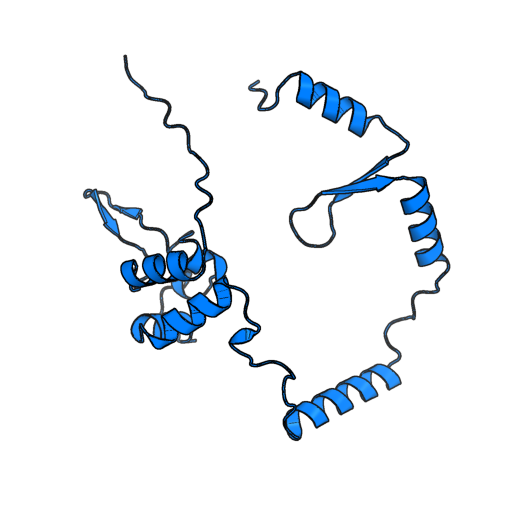10 ? 18.500 -5.185 1.106 1.00 72.75 110 ALA A CA 1
ATOM 885 C C . ALA A 1 110 ? 18.507 -4.125 2.220 1.00 72.75 110 ALA A C 1
ATOM 887 O O . ALA A 1 110 ? 18.546 -2.921 1.980 1.00 72.75 110 ALA A O 1
ATOM 888 N N . ARG A 1 111 ? 18.546 -4.585 3.473 1.00 61.81 111 ARG A N 1
ATOM 889 C CA . ARG A 1 111 ? 18.872 -3.756 4.644 1.00 61.81 111 ARG A CA 1
ATOM 890 C C . ARG A 1 111 ? 20.386 -3.762 4.854 1.00 61.81 111 ARG A C 1
ATOM 892 O O . ARG A 1 111 ? 20.867 -4.380 5.799 1.00 61.81 111 ARG A O 1
ATOM 899 N N . ALA A 1 112 ? 21.143 -3.161 3.939 1.00 56.09 112 ALA A N 1
ATOM 900 C CA . ALA A 1 112 ? 22.605 -3.157 4.006 1.00 56.09 112 ALA A CA 1
ATOM 901 C C . ALA A 1 112 ? 23.168 -1.744 4.259 1.00 56.09 112 ALA A C 1
ATOM 903 O O . ALA A 1 112 ? 22.672 -0.779 3.678 1.00 56.09 112 ALA A O 1
ATOM 904 N N . PRO A 1 113 ? 24.207 -1.596 5.103 1.00 54.72 113 PRO A N 1
ATOM 905 C CA . PRO A 1 113 ? 24.946 -0.343 5.231 1.00 54.72 113 PRO A CA 1
ATOM 906 C C . PRO A 1 113 ? 25.720 -0.028 3.937 1.00 54.72 113 PRO A C 1
ATOM 908 O O . PRO A 1 113 ? 26.290 -0.926 3.322 1.00 54.72 113 PRO A O 1
ATOM 911 N N . GLY A 1 114 ? 25.764 1.250 3.540 1.00 58.88 114 GLY A N 1
ATOM 912 C CA . GLY A 1 114 ? 26.518 1.724 2.366 1.00 58.88 114 GLY A CA 1
ATOM 913 C C . GLY A 1 114 ? 25.693 1.970 1.098 1.00 58.88 114 GLY A C 1
ATOM 914 O O . GLY A 1 114 ? 26.264 2.189 0.032 1.00 58.88 114 GLY A O 1
ATOM 915 N N . THR A 1 115 ? 24.366 1.949 1.192 1.00 60.31 115 THR A N 1
ATOM 916 C CA . THR A 1 115 ? 23.474 2.175 0.055 1.00 60.31 115 THR A CA 1
ATOM 917 C C . THR A 1 115 ? 22.853 3.587 0.062 1.00 60.31 115 THR A C 1
ATOM 919 O O . THR A 1 115 ? 22.768 4.220 1.115 1.00 60.31 115 THR A O 1
ATOM 922 N N . ASP A 1 116 ? 22.472 4.138 -1.107 1.00 64.00 116 ASP A N 1
ATOM 923 C CA . ASP A 1 116 ? 21.913 5.507 -1.206 1.00 64.00 116 ASP A CA 1
ATOM 924 C C . ASP A 1 116 ? 20.581 5.597 -0.456 1.00 64.00 116 ASP A C 1
ATOM 926 O O . ASP A 1 116 ? 19.551 5.189 -0.982 1.00 64.00 116 ASP A O 1
ATOM 930 N N . PHE A 1 117 ? 20.605 6.163 0.753 1.00 68.69 117 PHE A N 1
ATOM 931 C CA . PHE A 1 117 ? 19.485 6.241 1.698 1.00 68.69 117 PHE A CA 1
ATOM 932 C C . PHE A 1 117 ? 18.135 6.607 1.050 1.00 68.69 117 PHE A C 1
ATOM 934 O O . PHE A 1 117 ? 17.096 6.072 1.439 1.00 68.69 117 PHE A O 1
ATOM 941 N N . GLY A 1 118 ? 18.145 7.466 0.021 1.00 74.12 118 GLY A N 1
ATOM 942 C CA . GLY A 1 118 ? 16.936 7.898 -0.688 1.00 74.12 118 GLY A CA 1
ATOM 943 C C . GLY A 1 118 ? 16.197 6.790 -1.450 1.00 74.12 118 GLY A C 1
ATOM 944 O O . GLY A 1 118 ? 14.988 6.886 -1.626 1.00 74.12 118 GLY A O 1
ATOM 945 N N . CYS A 1 119 ? 16.887 5.730 -1.872 1.00 78.94 119 CYS A N 1
ATOM 946 C CA . CYS A 1 119 ? 16.299 4.623 -2.634 1.00 78.94 119 CYS A CA 1
ATOM 947 C C . CYS A 1 119 ? 15.887 3.426 -1.764 1.00 78.94 119 CYS A C 1
ATOM 949 O O . CYS A 1 119 ? 15.385 2.439 -2.288 1.00 78.94 119 CYS A O 1
ATOM 951 N N . TYR A 1 120 ? 16.108 3.501 -0.449 1.00 74.56 120 TYR A N 1
ATOM 952 C CA . TYR A 1 120 ? 15.864 2.397 0.491 1.00 74.56 120 TYR A CA 1
ATOM 953 C C . TYR A 1 120 ? 14.848 2.776 1.573 1.00 74.56 120 TYR A C 1
ATOM 955 O O . TYR A 1 120 ? 14.095 1.924 2.038 1.00 74.56 120 TYR A O 1
ATOM 963 N N . HIS A 1 121 ? 14.775 4.056 1.945 1.00 73.38 121 HIS A N 1
ATOM 964 C CA . HIS A 1 121 ? 13.762 4.588 2.856 1.00 73.38 121 HIS A CA 1
ATOM 965 C C . HIS A 1 121 ? 12.649 5.289 2.079 1.00 73.38 121 HIS A C 1
ATOM 967 O O . HIS A 1 121 ? 12.557 6.514 2.076 1.00 73.38 121 HIS A O 1
ATOM 973 N N . PHE A 1 122 ? 11.818 4.497 1.408 1.00 81.31 122 PHE A N 1
ATOM 974 C CA . PHE A 1 122 ? 10.714 4.988 0.588 1.00 81.31 122 PHE A CA 1
ATOM 975 C C . PHE A 1 122 ? 9.407 4.285 0.951 1.00 81.31 122 PHE A C 1
ATOM 977 O O . PHE A 1 122 ? 9.400 3.173 1.489 1.00 81.31 122 PHE A O 1
ATOM 984 N N . TRP A 1 123 ? 8.296 4.936 0.627 1.00 83.25 123 TRP A N 1
ATOM 985 C CA . TRP A 1 123 ? 6.990 4.281 0.600 1.00 83.25 123 TRP A CA 1
ATOM 986 C C . TRP A 1 123 ? 6.790 3.612 -0.756 1.00 83.25 123 TRP A C 1
ATOM 988 O O . TRP A 1 123 ? 7.161 4.186 -1.777 1.00 83.25 123 TRP A O 1
ATOM 998 N N . VAL A 1 124 ? 6.192 2.419 -0.795 1.00 86.38 124 VAL A N 1
ATOM 999 C CA . VAL A 1 124 ? 5.965 1.663 -2.044 1.00 86.38 124 VAL A CA 1
ATOM 1000 C C . VAL A 1 124 ? 5.265 2.531 -3.098 1.00 86.38 124 VAL A C 1
ATOM 1002 O O . VAL A 1 124 ? 5.625 2.507 -4.273 1.00 86.38 124 VAL A O 1
ATOM 1005 N N . GLU A 1 125 ? 4.351 3.388 -2.664 1.00 85.62 125 GLU A N 1
ATOM 1006 C CA . GLU A 1 125 ? 3.639 4.354 -3.488 1.00 85.62 125 GLU A CA 1
ATOM 1007 C C . GLU A 1 125 ? 4.578 5.394 -4.128 1.00 85.62 125 GLU A C 1
ATOM 1009 O O . GLU A 1 125 ? 4.370 5.814 -5.263 1.00 85.62 125 GLU A O 1
ATOM 1014 N N . GLU A 1 126 ? 5.640 5.827 -3.451 1.00 86.50 126 GLU A N 1
ATOM 1015 C CA . GLU A 1 126 ? 6.592 6.779 -4.036 1.00 86.50 126 GLU A CA 1
ATOM 1016 C C . GLU A 1 126 ? 7.352 6.175 -5.213 1.00 86.50 126 GLU A C 1
ATOM 1018 O O . GLU A 1 126 ? 7.576 6.856 -6.210 1.00 86.50 126 GLU A O 1
ATOM 1023 N N . LEU A 1 127 ? 7.705 4.897 -5.126 1.00 88.19 127 LEU A N 1
ATOM 1024 C CA . LEU A 1 127 ? 8.309 4.165 -6.231 1.00 88.19 127 LEU A CA 1
ATOM 1025 C C . LEU A 1 127 ? 7.310 3.992 -7.381 1.00 88.19 127 LEU A C 1
ATOM 1027 O O . LEU A 1 127 ? 7.600 4.359 -8.518 1.00 88.19 127 LEU A O 1
ATOM 1031 N N . ILE A 1 128 ? 6.139 3.427 -7.079 1.00 91.31 128 ILE A N 1
ATOM 1032 C CA . ILE A 1 128 ? 5.144 3.029 -8.084 1.00 91.31 128 ILE A CA 1
ATOM 1033 C C . ILE A 1 128 ? 4.610 4.235 -8.842 1.00 91.31 128 ILE A C 1
ATOM 1035 O O . ILE A 1 128 ? 4.374 4.165 -10.045 1.00 91.31 128 ILE A O 1
ATOM 1039 N N . HIS A 1 129 ? 4.466 5.364 -8.154 1.00 89.94 129 HIS A N 1
ATOM 1040 C CA . HIS A 1 129 ? 4.001 6.610 -8.750 1.00 89.94 129 HIS A CA 1
ATOM 1041 C C . HIS A 1 129 ? 5.157 7.515 -9.205 1.00 89.94 129 HIS A C 1
ATOM 1043 O O . HIS A 1 129 ? 4.925 8.697 -9.461 1.00 89.94 129 HIS A O 1
ATOM 1049 N N . GLU A 1 130 ? 6.386 6.989 -9.316 1.00 88.94 130 GLU A N 1
ATOM 1050 C CA . GLU A 1 130 ? 7.596 7.699 -9.773 1.00 88.94 130 GLU A CA 1
ATOM 1051 C C . GLU A 1 130 ? 7.753 9.090 -9.108 1.00 88.94 130 GLU A C 1
ATOM 1053 O O . GLU A 1 130 ? 7.861 10.136 -9.766 1.00 88.94 130 GLU A O 1
ATOM 1058 N N . ARG A 1 131 ? 7.708 9.126 -7.771 1.00 86.00 131 ARG A N 1
ATOM 1059 C CA . ARG A 1 131 ? 7.864 10.326 -6.931 1.00 86.00 131 ARG A CA 1
ATOM 1060 C C . ARG A 1 131 ? 9.261 10.395 -6.314 1.00 86.00 131 ARG A C 1
ATOM 1062 O O . ARG A 1 131 ? 9.948 9.394 -6.127 1.00 86.00 131 ARG A O 1
ATOM 1069 N N . GLY A 1 132 ? 9.690 11.615 -5.992 1.00 84.44 132 GLY A N 1
ATOM 1070 C CA . GLY A 1 132 ? 10.963 11.861 -5.316 1.00 84.44 132 GLY A CA 1
ATOM 1071 C C . GLY A 1 132 ? 12.169 11.305 -6.095 1.00 84.44 132 GLY A C 1
ATOM 1072 O O . GLY A 1 132 ? 12.332 11.651 -7.268 1.00 84.44 132 GLY A O 1
ATOM 1073 N N . PRO A 1 133 ? 13.025 10.470 -5.478 1.00 83.94 133 PRO A N 1
ATOM 1074 C CA . PRO A 1 133 ? 14.252 9.964 -6.101 1.00 83.94 133 PRO A CA 1
ATOM 1075 C C . PRO A 1 133 ? 13.996 8.913 -7.201 1.00 83.94 133 PRO A C 1
ATOM 1077 O O . PRO A 1 133 ? 14.892 8.607 -7.993 1.00 83.94 133 PRO A O 1
ATOM 1080 N N . TRP A 1 134 ? 12.767 8.402 -7.293 1.00 86.25 134 TRP A N 1
ATOM 1081 C CA . TRP A 1 134 ? 12.333 7.453 -8.319 1.00 86.25 134 TRP A CA 1
ATOM 1082 C C . TRP A 1 134 ? 11.867 8.137 -9.603 1.00 86.25 134 TRP A C 1
ATOM 1084 O O . TRP A 1 134 ? 11.757 7.481 -10.636 1.00 86.25 134 TRP A O 1
ATOM 1094 N N . ARG A 1 135 ? 11.621 9.452 -9.557 1.00 87.00 135 ARG A N 1
ATOM 1095 C CA . ARG A 1 135 ? 11.227 10.242 -10.723 1.00 87.00 135 ARG A CA 1
ATOM 1096 C C . ARG A 1 135 ? 12.396 10.422 -11.687 1.00 87.00 135 ARG A C 1
ATOM 1098 O O . ARG A 1 135 ? 13.532 10.654 -11.275 1.00 87.00 135 ARG A O 1
ATOM 1105 N N . GLU A 1 136 ? 12.091 10.403 -12.976 1.00 85.19 136 GLU A N 1
ATOM 1106 C CA . GLU A 1 136 ? 13.008 10.831 -14.027 1.00 85.19 136 GLU A CA 1
ATOM 1107 C C . GLU A 1 136 ? 13.301 12.342 -13.909 1.00 85.19 136 GLU A C 1
ATOM 1109 O O . GLU A 1 136 ? 12.390 13.170 -13.969 1.00 85.19 136 GLU A O 1
ATOM 1114 N N . GLN A 1 137 ? 14.569 12.715 -13.711 1.00 79.31 137 GLN A N 1
ATOM 1115 C CA . GLN A 1 137 ? 15.005 14.110 -13.599 1.00 79.31 137 GLN A CA 1
ATOM 1116 C C . GLN A 1 137 ? 15.847 14.514 -14.807 1.00 79.31 137 GLN A C 1
ATOM 1118 O O . GLN A 1 137 ? 16.629 13.718 -15.324 1.00 79.31 137 GLN A O 1
ATOM 1123 N N . VAL A 1 138 ? 15.711 15.766 -15.247 1.00 80.31 138 VAL A N 1
ATOM 1124 C CA . VAL A 1 138 ? 16.561 16.340 -16.297 1.00 80.31 138 VAL A CA 1
ATOM 1125 C C . VAL A 1 138 ? 17.857 16.823 -15.653 1.00 80.31 138 VAL A C 1
ATOM 1127 O O . VAL A 1 138 ? 17.847 17.730 -14.824 1.00 80.31 138 VAL A O 1
ATOM 1130 N N . SER A 1 139 ? 18.975 16.200 -16.013 1.00 75.06 139 SER A N 1
ATOM 1131 C CA . SER A 1 139 ? 20.301 16.671 -15.610 1.00 75.06 139 SER A CA 1
ATOM 1132 C C . SER A 1 139 ? 20.666 17.977 -16.323 1.00 75.06 139 SER A C 1
ATOM 1134 O O . SER A 1 139 ? 20.089 18.330 -17.351 1.00 75.06 139 SER A O 1
ATOM 1136 N N . THR A 1 140 ? 21.691 18.671 -15.824 1.00 73.19 140 THR A N 1
ATOM 1137 C CA . THR A 1 140 ? 22.241 19.897 -16.434 1.00 73.19 140 THR A CA 1
ATOM 1138 C C . THR A 1 140 ? 22.682 19.724 -17.891 1.00 73.19 140 THR A C 1
ATOM 1140 O O . THR A 1 140 ? 22.788 20.705 -18.615 1.00 73.19 140 THR A O 1
ATOM 1143 N N . HIS A 1 141 ? 22.892 18.483 -18.335 1.00 76.12 141 HIS A N 1
ATOM 1144 C CA . HIS A 1 141 ? 23.290 18.128 -19.697 1.00 76.12 141 HIS A CA 1
ATOM 1145 C C . HIS A 1 141 ? 22.101 17.668 -20.562 1.00 76.12 141 HIS A C 1
ATOM 1147 O O . HIS A 1 141 ? 22.295 17.052 -21.606 1.00 76.12 141 HIS A O 1
ATOM 1153 N N . GLY A 1 142 ? 20.859 17.880 -20.110 1.00 75.88 142 GLY A N 1
ATOM 1154 C CA . GLY A 1 142 ? 19.644 17.461 -20.818 1.00 75.88 142 GLY A CA 1
ATOM 1155 C C . GLY A 1 142 ? 19.344 15.959 -20.744 1.00 75.88 142 GLY A C 1
ATOM 1156 O O . GLY A 1 142 ? 18.283 15.521 -21.185 1.00 75.88 142 GLY A O 1
ATOM 1157 N N . ILE A 1 143 ? 20.235 15.158 -20.151 1.00 74.88 143 ILE A N 1
ATOM 1158 C CA . ILE A 1 143 ? 20.034 13.715 -19.987 1.00 74.88 143 ILE A CA 1
ATOM 1159 C C . ILE A 1 143 ? 18.995 13.487 -18.896 1.00 74.88 143 ILE A C 1
ATOM 1161 O O . ILE A 1 143 ? 19.174 13.945 -17.763 1.00 74.88 143 ILE A O 1
ATOM 1165 N N . ARG A 1 144 ? 17.937 12.750 -19.234 1.00 75.94 144 ARG A N 1
ATOM 1166 C CA . ARG A 1 144 ? 16.939 12.279 -18.280 1.00 75.94 144 ARG A CA 1
ATOM 1167 C C . ARG A 1 144 ? 17.459 11.051 -17.537 1.00 75.94 144 ARG A C 1
ATOM 1169 O O . ARG A 1 144 ? 17.820 10.058 -18.163 1.00 75.94 144 ARG A O 1
ATOM 1176 N N . LYS A 1 145 ? 17.543 11.129 -16.209 1.00 79.25 145 LYS A N 1
ATOM 1177 C CA . LYS A 1 145 ? 18.015 10.023 -15.369 1.00 79.25 145 LYS A CA 1
ATOM 1178 C C . LYS A 1 145 ? 17.259 9.992 -14.045 1.00 79.25 145 LYS A C 1
ATOM 1180 O O . LYS A 1 145 ? 16.948 11.035 -13.473 1.00 79.25 145 LYS A O 1
ATOM 1185 N N . THR A 1 146 ? 16.964 8.797 -13.554 1.00 80.56 146 THR A N 1
ATOM 1186 C CA . THR A 1 146 ? 16.453 8.585 -12.196 1.00 80.56 146 THR A CA 1
ATOM 1187 C C . THR A 1 146 ? 17.612 8.592 -11.198 1.00 80.56 146 THR A C 1
ATOM 1189 O O . THR A 1 146 ? 18.737 8.208 -11.534 1.00 80.56 146 THR A O 1
ATOM 1192 N N . ARG A 1 147 ? 17.363 9.018 -9.953 1.00 83.06 147 ARG A N 1
ATOM 1193 C CA . ARG A 1 147 ? 18.372 8.894 -8.888 1.00 83.06 147 ARG A CA 1
ATOM 1194 C C . ARG A 1 147 ? 18.527 7.432 -8.463 1.00 83.06 147 ARG A C 1
ATOM 1196 O O . ARG A 1 147 ? 19.645 6.964 -8.283 1.00 83.06 147 ARG A O 1
ATOM 1203 N N . CYS A 1 148 ? 17.414 6.709 -8.376 1.00 84.56 148 CYS A N 1
ATOM 1204 C CA . CYS A 1 148 ? 17.400 5.279 -8.088 1.00 84.56 148 CYS A CA 1
ATOM 1205 C C . CYS A 1 148 ? 17.475 4.446 -9.370 1.00 84.56 148 CYS A C 1
ATOM 1207 O O . CYS A 1 148 ? 16.783 4.733 -10.345 1.00 84.56 148 CYS A O 1
ATOM 1209 N N . SER A 1 149 ? 18.303 3.402 -9.370 1.00 83.69 149 SER A N 1
ATOM 1210 C CA . SER A 1 149 ? 18.519 2.532 -10.531 1.00 83.69 149 SER A CA 1
ATOM 1211 C C . SER A 1 149 ? 17.520 1.371 -10.548 1.00 83.69 149 SER A C 1
ATOM 1213 O O . SER A 1 149 ? 17.608 0.487 -9.704 1.00 83.69 149 SER A O 1
ATOM 1215 N N . TYR A 1 150 ? 16.612 1.339 -11.522 1.00 87.56 150 TYR A N 1
ATOM 1216 C CA . TYR A 1 150 ? 15.629 0.264 -11.723 1.00 87.56 150 TYR A CA 1
ATOM 1217 C C . TYR A 1 150 ? 15.149 0.243 -13.182 1.00 87.56 150 TYR A C 1
ATOM 1219 O O . TYR A 1 150 ? 15.391 1.194 -13.932 1.00 87.56 150 TYR A O 1
ATOM 1227 N N . ASN A 1 151 ? 14.472 -0.827 -13.606 1.00 92.12 151 ASN A N 1
ATOM 1228 C CA . ASN A 1 151 ? 13.907 -0.901 -14.953 1.00 92.12 151 ASN A CA 1
ATOM 1229 C C . ASN A 1 151 ? 12.620 -0.059 -15.085 1.00 92.12 151 ASN A C 1
ATOM 1231 O O . ASN A 1 151 ? 11.514 -0.512 -14.786 1.00 92.12 151 ASN A O 1
ATOM 1235 N N . LEU A 1 152 ? 12.788 1.176 -15.564 1.00 89.81 152 LEU A N 1
ATOM 1236 C CA . LEU A 1 152 ? 11.717 2.158 -15.753 1.00 89.81 152 LEU A CA 1
ATOM 1237 C C . LEU A 1 152 ? 10.671 1.721 -16.789 1.00 89.81 152 LEU A C 1
ATOM 1239 O O . LEU A 1 152 ? 9.477 1.935 -16.591 1.00 89.81 152 LEU A O 1
ATOM 1243 N N . THR A 1 153 ? 11.112 1.101 -17.885 1.00 92.69 153 THR A N 1
ATOM 1244 C CA . THR A 1 153 ? 10.217 0.604 -18.938 1.00 92.69 153 THR A CA 1
ATOM 1245 C C . THR A 1 153 ? 9.281 -0.451 -18.370 1.00 92.69 153 THR A C 1
ATOM 1247 O O . THR A 1 153 ? 8.066 -0.331 -18.490 1.00 92.69 153 THR A O 1
ATOM 1250 N N . LEU A 1 154 ? 9.844 -1.424 -17.652 1.00 95.31 154 LEU A N 1
ATOM 1251 C CA . LEU A 1 154 ? 9.073 -2.476 -17.005 1.00 95.31 154 LEU A CA 1
ATOM 1252 C C . LEU A 1 154 ? 8.124 -1.922 -15.928 1.00 95.31 154 LEU A C 1
ATOM 1254 O O . LEU A 1 154 ? 6.980 -2.358 -15.847 1.00 95.31 154 LEU A O 1
ATOM 1258 N N . MET A 1 155 ? 8.556 -0.935 -15.137 1.00 93.25 155 MET A N 1
ATOM 1259 C CA . MET A 1 155 ? 7.677 -0.255 -14.177 1.00 93.25 155 MET A CA 1
ATOM 1260 C C . MET A 1 155 ? 6.437 0.322 -14.874 1.00 93.25 155 MET A C 1
ATOM 1262 O O . MET A 1 155 ? 5.316 0.076 -14.436 1.00 93.25 155 MET A O 1
ATOM 1266 N N . ARG A 1 156 ? 6.619 1.049 -15.981 1.00 92.69 156 ARG A N 1
ATOM 1267 C CA . ARG A 1 156 ? 5.515 1.669 -16.734 1.00 92.69 156 ARG A CA 1
ATOM 1268 C C . ARG A 1 156 ? 4.602 0.629 -17.390 1.00 92.69 156 ARG A C 1
ATOM 1270 O O . ARG A 1 156 ? 3.390 0.736 -17.244 1.00 92.69 156 ARG A O 1
ATOM 1277 N N . GLU A 1 157 ? 5.165 -0.425 -17.985 1.00 95.50 157 GLU A N 1
ATOM 1278 C CA . GLU A 1 157 ? 4.391 -1.564 -18.511 1.00 95.50 157 GLU A CA 1
ATOM 1279 C C . GLU A 1 157 ? 3.499 -2.200 -17.435 1.00 95.50 157 GLU A C 1
ATOM 1281 O O . GLU A 1 157 ? 2.326 -2.499 -17.670 1.00 95.50 157 GLU A O 1
ATOM 1286 N N . LEU A 1 158 ? 4.043 -2.414 -16.233 1.00 95.56 158 LEU A N 1
ATOM 1287 C CA . LEU A 1 158 ? 3.279 -2.996 -15.134 1.00 95.56 158 LEU A CA 1
ATOM 1288 C C . LEU A 1 158 ? 2.228 -2.026 -14.593 1.00 95.56 158 LEU A C 1
ATOM 1290 O O . LEU A 1 158 ? 1.144 -2.461 -14.211 1.00 95.56 158 LEU A O 1
ATOM 1294 N N . ARG A 1 159 ? 2.501 -0.720 -14.578 1.00 94.44 159 ARG A N 1
ATOM 1295 C CA . ARG A 1 159 ? 1.499 0.277 -14.183 1.00 94.44 159 ARG A CA 1
ATOM 1296 C C . ARG A 1 159 ? 0.299 0.248 -15.114 1.00 94.44 159 ARG A C 1
ATOM 1298 O O . ARG A 1 159 ? -0.827 0.251 -14.621 1.00 94.44 159 ARG A O 1
ATOM 1305 N N . ASP A 1 160 ? 0.531 0.150 -16.419 1.00 94.19 160 ASP A N 1
ATOM 1306 C CA . ASP A 1 160 ? -0.544 0.008 -17.401 1.00 94.19 160 ASP A CA 1
ATOM 1307 C C . ASP A 1 160 ? -1.321 -1.294 -17.177 1.00 94.19 160 ASP A C 1
ATOM 1309 O O . ASP A 1 160 ? -2.552 -1.274 -17.102 1.00 94.19 160 ASP A O 1
ATOM 1313 N N . LYS A 1 161 ? -0.611 -2.411 -16.957 1.00 95.44 161 LYS A N 1
ATOM 1314 C CA . LYS A 1 161 ? -1.211 -3.720 -16.643 1.00 95.44 161 LYS A CA 1
ATOM 1315 C C . LYS A 1 161 ? -2.139 -3.673 -15.423 1.00 95.44 161 LYS A C 1
ATOM 1317 O O . LYS A 1 161 ? -3.198 -4.294 -15.445 1.00 95.44 161 LYS A O 1
ATOM 1322 N N . TYR A 1 162 ? -1.746 -2.959 -14.369 1.00 94.12 162 TYR A N 1
ATOM 1323 C CA . TYR A 1 162 ? -2.491 -2.872 -13.107 1.00 94.12 162 TYR A CA 1
ATOM 1324 C C . TYR A 1 162 ? -3.403 -1.634 -13.005 1.00 94.12 162 TYR A C 1
ATOM 1326 O O . TYR A 1 162 ? -4.029 -1.416 -11.968 1.00 94.12 162 TYR A O 1
ATOM 1334 N N . GLY A 1 163 ? -3.513 -0.825 -14.065 1.00 93.56 163 GLY A N 1
ATOM 1335 C CA . GLY A 1 163 ? -4.396 0.346 -14.109 1.00 93.56 163 GLY A CA 1
ATOM 1336 C C . GLY A 1 163 ? -3.946 1.534 -13.243 1.00 93.56 163 GLY A C 1
ATOM 1337 O O . GLY A 1 163 ? -4.779 2.341 -12.826 1.00 93.56 163 GLY A O 1
ATOM 1338 N N . ILE A 1 164 ? -2.647 1.667 -12.967 1.00 91.19 164 ILE A N 1
ATOM 1339 C CA . ILE A 1 164 ? -2.077 2.673 -12.058 1.00 91.19 164 ILE A CA 1
ATOM 1340 C C . ILE 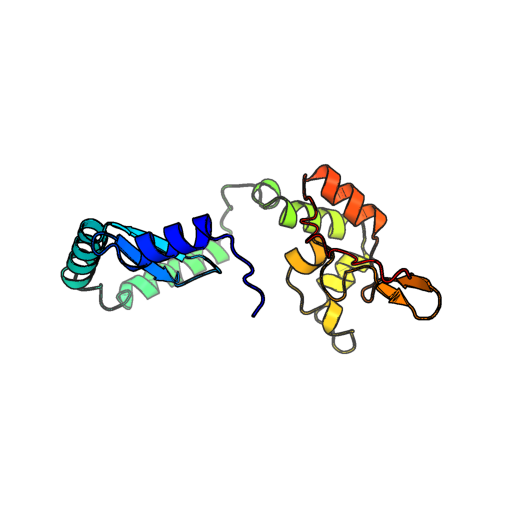A 1 164 ? -1.695 3.948 -12.827 1.00 91.19 164 ILE A C 1
ATOM 1342 O O . ILE A 1 164 ? -0.587 4.088 -13.356 1.00 91.19 164 ILE A O 1
ATOM 1346 N N . ARG A 1 165 ? -2.609 4.924 -12.865 1.00 83.06 165 ARG A N 1
ATOM 1347 C CA . ARG A 1 165 ? -2.429 6.191 -13.600 1.00 83.06 165 ARG A CA 1
ATOM 1348 C C . ARG A 1 165 ? -1.659 7.245 -12.801 1.00 83.06 165 ARG A C 1
ATOM 1350 O O . ARG A 1 165 ? -1.801 7.351 -11.586 1.00 83.06 165 ARG A O 1
ATOM 1357 N N . HIS A 1 166 ? -0.871 8.063 -13.500 1.00 67.00 166 HIS A N 1
ATOM 1358 C CA . HIS A 1 166 ? -0.294 9.288 -12.939 1.00 67.00 166 HIS A CA 1
ATOM 1359 C C . HIS A 1 166 ? -1.401 10.323 -12.714 1.00 67.00 166 HIS A C 1
ATOM 1361 O O . HIS A 1 166 ? -2.114 10.680 -13.647 1.00 67.00 166 HIS A O 1
ATOM 1367 N N . TYR A 1 167 ? -1.508 10.856 -11.498 1.00 54.75 167 TYR A N 1
ATOM 1368 C CA . TYR A 1 167 ? -2.112 12.173 -11.312 1.00 54.75 167 TYR A CA 1
ATOM 1369 C C . TYR A 1 167 ? -1.052 13.203 -11.694 1.00 54.75 167 TYR A C 1
ATOM 1371 O O . TYR A 1 167 ? -0.223 13.591 -10.868 1.00 54.75 167 TYR A O 1
ATOM 1379 N N . GLU A 1 168 ? -1.031 13.610 -12.961 1.00 45.84 168 GLU A N 1
ATOM 1380 C CA . GLU A 1 168 ? -0.295 14.808 -13.345 1.00 45.84 168 GLU A CA 1
ATOM 1381 C C . GLU A 1 168 ? -0.962 16.000 -12.655 1.00 45.84 168 GLU A C 1
ATOM 1383 O O . GLU A 1 168 ? -2.051 16.434 -13.021 1.00 45.84 168 GLU A O 1
ATOM 1388 N N . ILE A 1 169 ? -0.314 16.535 -11.620 1.00 41.44 169 ILE A N 1
ATOM 1389 C CA . ILE A 1 169 ? -0.576 17.910 -11.210 1.00 41.44 169 ILE A CA 1
ATOM 1390 C C . ILE A 1 169 ? -0.047 18.753 -12.367 1.00 41.44 169 ILE A C 1
ATOM 1392 O O . ILE A 1 169 ? 1.166 18.898 -12.522 1.00 41.44 169 ILE A O 1
ATOM 1396 N N . SER A 1 170 ? -0.952 19.244 -13.208 1.00 31.17 170 SER A N 1
ATOM 1397 C CA . SER A 1 170 ? -0.658 20.180 -14.286 1.00 31.17 170 SER A CA 1
ATOM 1398 C C . SER A 1 170 ? 0.033 21.414 -13.703 1.00 31.17 170 SER A C 1
ATOM 1400 O O . SER A 1 170 ? -0.612 22.322 -13.176 1.00 31.17 170 SER A O 1
ATOM 1402 N N . VAL A 1 171 ? 1.363 21.448 -13.763 1.00 37.00 171 VAL A N 1
ATOM 1403 C CA . VAL A 1 171 ? 2.123 22.674 -13.533 1.00 37.00 171 VAL A CA 1
ATOM 1404 C C . VAL A 1 171 ? 1.927 23.505 -14.793 1.00 37.00 171 VAL A C 1
ATOM 1406 O O . VAL A 1 171 ? 2.550 23.233 -15.817 1.00 37.00 171 VAL A O 1
ATOM 1409 N N . ASN A 1 172 ? 1.015 24.478 -14.734 1.00 32.06 172 ASN A N 1
ATOM 1410 C CA . ASN A 1 172 ? 0.863 25.489 -15.774 1.00 32.06 172 ASN A CA 1
ATOM 1411 C C . ASN A 1 172 ? 2.235 26.115 -16.057 1.00 32.06 172 ASN A C 1
ATOM 1413 O O . ASN A 1 172 ? 2.754 26.897 -15.261 1.00 32.06 172 ASN A O 1
ATOM 1417 N N . GLN A 1 173 ? 2.826 25.762 -17.198 1.00 34.94 173 GLN A N 1
ATOM 1418 C CA . GLN A 1 173 ? 3.926 26.514 -17.778 1.00 34.94 173 GLN A CA 1
ATOM 1419 C C . GLN A 1 173 ? 3.345 27.827 -18.301 1.00 34.94 173 GLN A C 1
ATOM 1421 O O . GLN A 1 173 ? 2.895 27.924 -19.443 1.00 34.94 173 GLN A O 1
ATOM 1426 N N . SER A 1 174 ? 3.337 28.846 -17.445 1.00 34.09 174 SER A N 1
ATOM 1427 C CA . SER A 1 174 ? 3.218 30.230 -17.885 1.00 34.09 174 SER A CA 1
ATOM 1428 C C . SER A 1 174 ? 4.419 30.527 -18.776 1.00 34.09 174 SER A C 1
ATOM 1430 O O . SER A 1 174 ? 5.540 30.702 -18.298 1.00 34.09 174 SER A O 1
ATOM 1432 N N . LYS A 1 175 ? 4.179 30.519 -20.086 1.00 37.59 175 LYS A N 1
ATOM 1433 C CA . LYS A 1 175 ? 5.090 31.026 -21.107 1.00 37.59 175 LYS A CA 1
ATOM 1434 C C . LYS A 1 175 ? 5.541 32.434 -20.711 1.00 37.59 175 LYS A C 1
ATOM 1436 O O . LYS A 1 175 ? 4.722 33.345 -20.645 1.00 37.59 175 LYS A O 1
ATOM 1441 N N . ILE A 1 176 ? 6.837 32.603 -20.471 1.00 42.28 176 ILE A N 1
ATOM 1442 C CA . ILE A 1 176 ? 7.493 33.896 -20.649 1.00 42.28 176 ILE A CA 1
ATOM 1443 C C . ILE A 1 176 ? 7.769 33.984 -22.147 1.00 42.28 176 ILE A C 1
ATOM 1445 O O . ILE A 1 176 ? 8.596 33.246 -22.680 1.00 42.28 176 ILE A O 1
ATOM 1449 N N . SER A 1 177 ? 7.013 34.829 -22.832 1.00 36.28 177 SER A N 1
ATOM 1450 C CA . SER A 1 177 ? 7.233 35.181 -24.230 1.00 36.28 177 SER A CA 1
ATOM 1451 C C . SER A 1 177 ? 6.782 36.621 -24.431 1.00 36.28 177 SER A C 1
ATOM 1453 O O . SER A 1 177 ? 5.595 36.893 -24.243 1.00 36.28 177 SER A O 1
ATOM 1455 N N . GLY A 1 178 ? 7.722 37.482 -24.829 1.00 36.16 178 GLY A N 1
ATOM 1456 C CA . GLY A 1 178 ? 7.498 38.870 -25.239 1.00 36.16 178 GLY A CA 1
ATOM 1457 C C . GLY A 1 178 ? 8.167 39.871 -24.324 1.00 36.16 178 GLY A C 1
ATOM 1458 O O . GLY A 1 178 ? 7.459 40.361 -23.423 1.00 36.16 178 GLY A O 1
#

pLDDT: mean 80.75, std 15.51, range [31.17, 95.94]